Protein AF-A0A1T3NQV4-F1 (afdb_monomer)

Mean predicted aligned error: 9.82 Å

Secondary structure (DSSP, 8-state):
-EEEEEEEES--TTGGG-TT--PPS--EEEEEEEE-S--TTPPB----HHHHHHHHHHHHHHHHHHHHHHHHHHHHTT---BTTB---TTTS-GGGTTT-TTHHHHHHHHHHHHHHHHHHHHHHHHHHHHHHHHHHHHHHHHH-

Radius of gyration: 19.09 Å; Cα contacts (8 Å, |Δi|>4): 127; chains: 1; bounding box: 43×32×52 Å

pLDDT: mean 74.19, std 14.95, range [41.31, 94.12]

Sequence (144 aa):
MILSALTFSLTPKPWDTMSWVEVPDGLEFVRYEITTIPAPRRPEVEATPDEENRWALAARDFEKELLDAQSDVRREHGIRTKPRFMADTATVRLWRYSWFPNRRARSRRSWERCVARMRAAEERYRPTREEIEARVAATKAREN

Nearest PDB structures (foldseek):
  4nqi-assembly1_A  TM=3.092E-01  e=8.427E+00  Dictyostelium discoideum

Structure (mmCIF, N/CA/C/O backbone):
data_AF-A0A1T3NQV4-F1
#
_entry.id   AF-A0A1T3NQV4-F1
#
loop_
_atom_site.group_PDB
_atom_site.id
_atom_site.type_symbol
_atom_site.label_atom_id
_atom_site.label_alt_id
_atom_site.label_comp_id
_atom_site.label_asym_id
_atom_site.label_entity_id
_atom_site.label_seq_id
_atom_site.pdbx_PDB_ins_code
_atom_site.Cartn_x
_atom_site.Cartn_y
_atom_site.Cartn_z
_atom_site.occupancy
_atom_site.B_iso_or_equiv
_atom_site.auth_seq_id
_atom_site.auth_comp_id
_atom_site.auth_asym_id
_atom_site.auth_atom_id
_atom_site.pdbx_PDB_model_num
ATOM 1 N N . MET A 1 1 ? 15.493 1.494 -15.964 1.00 70.44 1 MET A N 1
ATOM 2 C CA . MET A 1 1 ? 14.757 1.827 -14.715 1.00 70.44 1 MET A CA 1
ATOM 3 C C . MET A 1 1 ? 15.020 0.775 -13.649 1.00 70.44 1 MET A C 1
ATOM 5 O O . MET A 1 1 ? 15.079 -0.393 -14.001 1.00 70.44 1 MET A O 1
ATOM 9 N N . ILE A 1 2 ? 15.117 1.128 -12.364 1.00 71.38 2 ILE A N 1
ATOM 10 C CA . ILE A 1 2 ? 15.338 0.157 -11.280 1.00 71.38 2 ILE A CA 1
ATOM 11 C C . ILE A 1 2 ? 14.106 0.020 -10.393 1.00 71.38 2 ILE A C 1
ATOM 13 O O . ILE A 1 2 ? 13.579 1.015 -9.891 1.00 71.38 2 ILE A O 1
ATOM 17 N N . LEU A 1 3 ? 13.695 -1.226 -10.155 1.00 73.69 3 LEU A N 1
ATOM 18 C CA . LEU A 1 3 ? 12.514 -1.562 -9.363 1.00 73.69 3 LEU A CA 1
ATOM 19 C C . LEU A 1 3 ? 12.872 -2.131 -7.992 1.00 73.69 3 LEU A C 1
ATOM 21 O O . LEU A 1 3 ? 13.746 -2.990 -7.865 1.00 73.69 3 LEU A O 1
ATOM 25 N N . SER A 1 4 ? 12.132 -1.703 -6.971 1.00 75.44 4 SER A N 1
ATOM 26 C CA . SER A 1 4 ? 12.207 -2.271 -5.618 1.00 75.44 4 SER A CA 1
ATOM 27 C C . SER A 1 4 ? 10.824 -2.667 -5.139 1.00 75.44 4 SER A C 1
ATOM 29 O O . SER A 1 4 ? 9.928 -1.832 -5.121 1.00 75.44 4 SER A O 1
ATOM 31 N N . ALA A 1 5 ? 10.642 -3.914 -4.714 1.00 76.75 5 ALA A N 1
ATOM 32 C CA . ALA A 1 5 ? 9.421 -4.311 -4.025 1.00 76.75 5 ALA A CA 1
ATOM 33 C C . ALA A 1 5 ? 9.477 -3.823 -2.568 1.00 76.75 5 ALA A C 1
ATOM 35 O O . ALA A 1 5 ? 10.407 -4.152 -1.830 1.00 76.75 5 ALA A O 1
ATOM 36 N N . LEU A 1 6 ? 8.488 -3.031 -2.164 1.00 75.62 6 LEU A N 1
ATOM 37 C CA . LEU A 1 6 ? 8.277 -2.564 -0.800 1.00 75.62 6 LEU A CA 1
ATOM 38 C C . LEU A 1 6 ? 7.000 -3.194 -0.251 1.00 75.62 6 LEU A C 1
ATOM 40 O O . LEU A 1 6 ? 5.935 -3.073 -0.859 1.00 75.62 6 LEU A O 1
ATOM 44 N N . THR A 1 7 ? 7.106 -3.828 0.913 1.00 78.62 7 THR A N 1
ATOM 45 C CA . THR A 1 7 ? 5.949 -4.357 1.636 1.00 78.62 7 THR A CA 1
ATOM 46 C C . THR A 1 7 ? 5.435 -3.302 2.60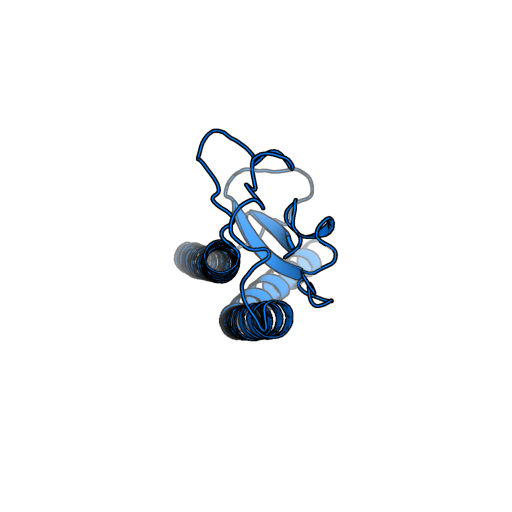3 1.00 78.62 7 THR A C 1
ATOM 48 O O . THR A 1 7 ? 6.131 -2.895 3.533 1.00 78.62 7 THR A O 1
ATOM 51 N N . PHE A 1 8 ? 4.204 -2.860 2.391 1.00 72.94 8 PHE A N 1
ATOM 52 C CA . PHE A 1 8 ? 3.460 -2.049 3.336 1.00 72.94 8 PHE A CA 1
ATOM 53 C C . PHE A 1 8 ? 2.684 -2.971 4.275 1.00 72.94 8 PHE A C 1
ATOM 55 O O . PHE A 1 8 ? 1.838 -3.737 3.816 1.00 72.94 8 PHE A O 1
ATOM 62 N N . SER A 1 9 ? 2.951 -2.888 5.579 1.00 71.81 9 SER A N 1
ATOM 63 C CA . SER A 1 9 ? 2.219 -3.631 6.607 1.00 71.81 9 SER A CA 1
ATOM 64 C C . SER A 1 9 ? 1.392 -2.694 7.485 1.00 71.81 9 SER A C 1
ATOM 66 O O . SER A 1 9 ? 1.852 -1.635 7.927 1.00 71.81 9 SER A O 1
ATOM 68 N N . LEU A 1 10 ? 0.146 -3.083 7.771 1.00 66.38 10 LEU A N 1
ATOM 69 C CA . LEU A 1 10 ? -0.748 -2.297 8.624 1.00 66.38 10 LEU A CA 1
ATOM 70 C C . LEU A 1 10 ? -0.594 -2.598 10.126 1.00 66.38 10 LEU A C 1
ATOM 72 O O . LEU 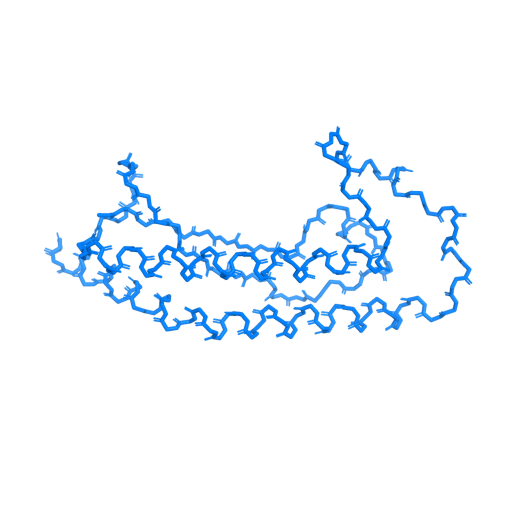A 1 10 ? -1.580 -2.768 10.840 1.00 66.38 10 LEU A O 1
ATOM 76 N N . THR A 1 11 ? 0.639 -2.601 10.629 1.00 63.78 11 THR A N 1
ATOM 77 C CA . THR A 1 11 ? 0.956 -2.798 12.059 1.00 63.78 11 THR A CA 1
ATOM 78 C C . THR A 1 11 ? 1.939 -1.748 12.596 1.00 63.78 11 THR A C 1
ATOM 80 O O . THR A 1 11 ? 2.981 -2.084 13.159 1.00 63.78 11 THR A O 1
ATOM 83 N N . PRO A 1 12 ? 1.655 -0.435 12.465 1.00 62.09 12 PRO A N 1
ATOM 84 C CA . PRO A 1 12 ? 2.497 0.563 13.106 1.00 62.09 12 PRO A CA 1
ATOM 85 C C . PRO A 1 12 ? 2.322 0.501 14.629 1.00 62.09 12 PRO A C 1
ATOM 87 O O . PRO A 1 12 ? 1.201 0.488 15.147 1.00 62.09 12 PRO A O 1
ATOM 90 N N . LYS A 1 13 ? 3.429 0.586 15.369 1.00 55.19 13 LYS A N 1
ATOM 91 C CA . LYS A 1 13 ? 3.369 0.921 16.797 1.00 55.19 13 LYS A CA 1
ATOM 92 C C . LYS A 1 13 ? 2.575 2.224 16.994 1.00 55.19 13 LYS A C 1
ATOM 94 O O . LYS A 1 13 ? 2.721 3.149 16.186 1.00 55.19 13 LYS A O 1
ATOM 99 N N . PRO A 1 14 ? 1.754 2.350 18.052 1.00 59.44 14 PRO A N 1
ATOM 100 C CA . PRO A 1 14 ? 1.588 1.422 19.183 1.00 59.44 14 PRO A CA 1
ATOM 101 C C . PRO A 1 14 ? 0.422 0.415 19.045 1.00 59.44 14 PRO A C 1
ATOM 103 O O . PRO A 1 14 ? -0.084 -0.071 20.055 1.00 59.44 14 PRO A O 1
ATOM 106 N N . TRP A 1 15 ? -0.093 0.156 17.841 1.00 67.25 15 TRP A N 1
ATOM 107 C CA . TRP A 1 15 ? -1.377 -0.543 17.661 1.00 67.25 15 TRP A CA 1
ATOM 108 C C . TRP A 1 15 ? -1.304 -2.017 18.053 1.00 67.25 15 TRP A C 1
ATOM 110 O O . TRP A 1 15 ? -2.224 -2.540 18.674 1.00 67.25 15 TRP A O 1
ATOM 120 N N . ASP A 1 16 ? -0.157 -2.624 17.769 1.00 63.69 16 ASP A N 1
ATOM 121 C CA . ASP A 1 16 ? 0.272 -3.958 18.187 1.00 63.69 16 ASP A CA 1
ATOM 122 C C . ASP A 1 16 ? 0.279 -4.156 19.715 1.00 63.69 16 ASP A C 1
ATOM 124 O O . ASP A 1 16 ? 0.177 -5.280 20.194 1.00 63.69 16 ASP A O 1
ATOM 128 N N . THR A 1 17 ? 0.360 -3.073 20.496 1.00 63.56 17 THR A N 1
ATOM 129 C CA . THR A 1 17 ? 0.391 -3.126 21.971 1.00 63.56 17 THR A CA 1
ATOM 130 C C . THR A 1 17 ? -0.954 -2.844 22.646 1.00 63.56 17 THR A C 1
ATOM 132 O O . THR A 1 17 ? -1.064 -2.922 23.871 1.00 63.56 17 THR A O 1
ATOM 135 N N . MET A 1 18 ? -2.003 -2.518 21.886 1.00 66.75 18 MET A N 1
ATOM 136 C CA . MET A 1 18 ? -3.311 -2.153 22.435 1.00 66.75 18 MET A CA 1
ATOM 137 C C . MET A 1 18 ? -4.281 -3.340 22.403 1.00 66.75 18 MET A C 1
ATOM 139 O O . MET A 1 18 ? -4.911 -3.599 21.388 1.00 66.75 18 MET A O 1
ATOM 143 N N . SER A 1 19 ? -4.506 -3.996 23.547 1.00 65.69 19 SER A N 1
ATOM 144 C CA . SER A 1 19 ? -5.359 -5.202 23.681 1.00 65.69 19 SER A CA 1
ATOM 145 C C . SER A 1 19 ? -6.843 -5.038 23.317 1.00 65.69 19 SER A C 1
ATOM 147 O O . SER A 1 19 ? -7.611 -5.999 23.335 1.00 65.69 19 SER A O 1
ATOM 149 N N . TRP A 1 20 ? -7.288 -3.813 23.051 1.00 64.19 20 TRP A N 1
ATOM 150 C CA . TRP A 1 20 ? -8.651 -3.503 22.624 1.00 64.19 20 TRP A CA 1
ATOM 151 C C . TRP A 1 20 ? -8.749 -3.175 21.126 1.00 64.19 20 TRP A C 1
ATOM 153 O O . TRP A 1 20 ? -9.870 -3.013 20.641 1.00 64.19 20 TRP A O 1
ATOM 163 N N . VAL A 1 21 ? -7.613 -3.062 20.426 1.00 68.00 21 VAL A N 1
ATOM 164 C CA . VAL A 1 21 ? -7.514 -2.915 18.971 1.00 68.00 21 VAL A CA 1
ATOM 165 C C . VAL A 1 21 ? -7.400 -4.312 18.368 1.00 68.00 21 VAL A C 1
ATOM 167 O O . VAL A 1 21 ? -6.471 -5.048 18.678 1.00 68.00 21 VAL A O 1
ATOM 170 N N . GLU A 1 22 ? -8.338 -4.673 17.500 1.00 68.62 22 GLU A N 1
ATOM 171 C CA . GLU A 1 22 ? -8.281 -5.919 16.729 1.00 68.62 22 GLU A CA 1
ATOM 172 C C . GLU A 1 22 ? -7.740 -5.588 15.335 1.00 68.62 22 GLU A C 1
ATOM 174 O O . GLU A 1 22 ? -8.479 -5.100 14.480 1.00 68.62 22 GLU A O 1
ATOM 179 N N . V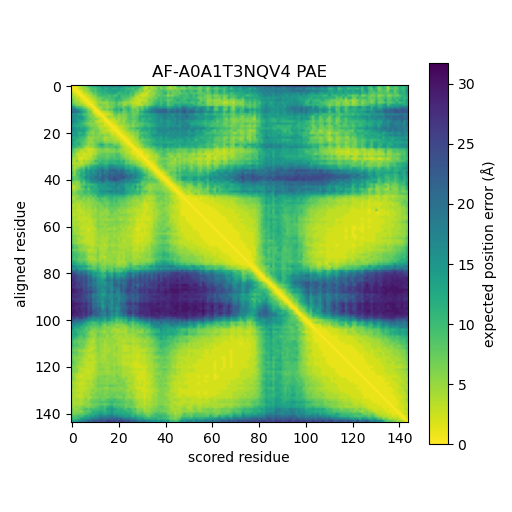AL A 1 23 ? -6.433 -5.784 15.136 1.00 70.94 23 VAL A N 1
ATOM 180 C CA . VAL A 1 23 ? -5.793 -5.641 13.821 1.00 70.94 23 VAL A CA 1
ATOM 181 C C . VAL A 1 23 ? -6.080 -6.908 13.010 1.00 70.94 23 VAL A C 1
ATOM 183 O O . VAL A 1 23 ? -5.730 -7.991 13.474 1.00 70.94 23 VAL A O 1
ATOM 186 N N . PRO A 1 24 ? -6.709 -6.815 11.828 1.00 70.69 24 PRO A N 1
ATOM 187 C CA . PRO A 1 24 ? -6.933 -7.978 10.976 1.00 70.69 24 PRO A CA 1
ATOM 188 C C . PRO A 1 24 ? -5.623 -8.543 10.413 1.00 70.69 24 PRO A C 1
ATOM 190 O O . PRO A 1 24 ? -4.735 -7.780 10.024 1.00 70.69 24 PRO A O 1
ATOM 193 N N . ASP A 1 25 ? -5.537 -9.869 10.313 1.00 71.25 25 ASP A N 1
ATOM 194 C CA . ASP A 1 25 ? -4.408 -10.557 9.682 1.00 71.25 25 ASP A CA 1
ATOM 195 C C . ASP A 1 25 ? -4.321 -10.269 8.171 1.00 71.25 25 ASP A C 1
ATOM 197 O O . ASP A 1 25 ? -5.304 -9.916 7.511 1.00 71.25 25 ASP A O 1
ATOM 201 N N . GLY A 1 26 ? -3.127 -10.458 7.597 1.00 68.69 26 GLY A N 1
ATOM 202 C CA . GLY A 1 26 ? -2.927 -10.447 6.142 1.00 68.69 26 GLY A CA 1
ATOM 203 C C . GLY A 1 26 ? -3.005 -9.066 5.481 1.00 68.69 26 GLY A C 1
ATOM 204 O O . GLY A 1 26 ? -3.331 -8.973 4.295 1.00 68.69 26 GLY A O 1
ATOM 205 N N . LEU A 1 27 ? -2.716 -7.994 6.225 1.00 72.19 27 LEU A N 1
ATOM 206 C CA . LEU A 1 27 ? -2.639 -6.616 5.721 1.00 72.19 27 LEU A CA 1
ATOM 207 C C . LEU A 1 27 ? -1.225 -6.252 5.264 1.00 72.19 27 LEU A C 1
ATOM 209 O O . LEU A 1 27 ? -0.662 -5.237 5.681 1.00 72.19 27 LEU A O 1
ATOM 213 N N . GLU A 1 28 ? -0.669 -7.112 4.419 1.00 81.25 28 GLU A N 1
ATOM 214 C CA . GLU A 1 28 ? 0.593 -6.891 3.728 1.00 81.25 28 GLU A CA 1
ATOM 215 C C . GLU A 1 28 ? 0.313 -6.609 2.258 1.00 81.25 28 GLU A C 1
ATOM 217 O O . GLU A 1 28 ? -0.370 -7.375 1.579 1.00 81.25 28 GLU A O 1
ATOM 222 N N . PHE A 1 29 ? 0.839 -5.491 1.774 1.00 81.56 29 PHE A N 1
ATOM 223 C CA . PHE A 1 29 ? 0.637 -5.034 0.410 1.00 81.56 29 PHE A CA 1
ATOM 224 C C . PHE A 1 29 ? 1.984 -4.778 -0.244 1.00 81.56 29 PHE A C 1
ATOM 226 O O . PHE A 1 29 ? 2.816 -4.058 0.303 1.00 81.56 29 PHE A O 1
ATOM 233 N N . VAL A 1 30 ? 2.196 -5.342 -1.429 1.00 82.94 30 VAL A N 1
ATOM 234 C CA . VAL A 1 30 ? 3.428 -5.130 -2.194 1.00 82.94 30 VAL A CA 1
ATOM 235 C C . VAL A 1 30 ? 3.235 -3.974 -3.163 1.00 82.94 30 VAL A C 1
ATOM 237 O O . VAL A 1 30 ? 2.296 -3.967 -3.961 1.00 82.94 30 VAL A O 1
ATOM 240 N N . ARG A 1 31 ? 4.158 -3.017 -3.115 1.00 83.44 31 ARG A N 1
ATOM 241 C CA . ARG A 1 31 ? 4.276 -1.914 -4.066 1.00 83.44 31 ARG A CA 1
ATOM 242 C C . ARG A 1 31 ? 5.647 -1.937 -4.722 1.00 83.44 31 ARG A C 1
ATOM 244 O O . ARG A 1 31 ? 6.642 -2.151 -4.039 1.00 83.44 31 ARG A O 1
ATOM 251 N N . TYR A 1 32 ? 5.714 -1.622 -6.009 1.00 81.00 32 TYR A N 1
ATOM 252 C CA . TYR A 1 32 ? 6.981 -1.336 -6.670 1.00 81.00 32 TYR A CA 1
ATOM 253 C C . TYR A 1 32 ? 7.355 0.143 -6.554 1.00 81.00 32 TYR A C 1
ATOM 255 O O . TYR A 1 32 ? 6.596 1.027 -6.946 1.00 81.00 32 TYR A O 1
ATOM 263 N N . GLU A 1 33 ? 8.538 0.404 -6.011 1.00 80.81 33 GLU A N 1
ATOM 264 C CA . GLU A 1 33 ? 9.205 1.697 -6.068 1.00 80.81 33 GLU A CA 1
ATOM 265 C C . GLU A 1 33 ? 10.054 1.773 -7.336 1.00 80.81 33 GLU A C 1
ATOM 267 O O . GLU A 1 33 ? 10.872 0.888 -7.607 1.00 80.81 33 GLU A O 1
ATOM 272 N N . ILE A 1 34 ? 9.851 2.848 -8.091 1.00 76.50 34 ILE A N 1
ATOM 273 C CA . ILE A 1 34 ? 10.572 3.145 -9.322 1.00 76.50 34 ILE A CA 1
ATOM 274 C C . ILE A 1 34 ? 11.672 4.140 -8.998 1.00 76.50 34 ILE A C 1
ATOM 276 O O . ILE A 1 34 ? 11.407 5.258 -8.561 1.00 76.50 34 ILE A O 1
ATOM 280 N N . THR A 1 35 ? 12.912 3.718 -9.209 1.00 70.31 35 THR A N 1
ATOM 281 C CA . THR A 1 35 ? 14.101 4.523 -8.937 1.00 70.31 35 THR A CA 1
ATOM 282 C C . THR A 1 35 ? 14.990 4.575 -10.172 1.00 70.31 35 THR A C 1
ATOM 284 O O . THR A 1 35 ? 15.100 3.606 -10.922 1.00 70.31 35 THR A O 1
ATOM 287 N N . THR A 1 36 ? 15.643 5.713 -10.384 1.00 66.25 36 THR A N 1
ATOM 288 C CA . THR A 1 36 ? 16.658 5.892 -11.435 1.00 66.25 36 THR A CA 1
ATOM 289 C C . THR A 1 36 ? 18.079 5.679 -10.913 1.00 66.25 36 THR A C 1
ATOM 291 O O . THR A 1 36 ? 19.026 5.690 -11.691 1.00 66.25 36 THR A O 1
ATOM 294 N N . ILE A 1 37 ? 18.244 5.480 -9.599 1.00 67.06 37 ILE A N 1
ATOM 295 C CA . ILE A 1 37 ? 19.549 5.334 -8.951 1.00 67.06 37 ILE A CA 1
ATOM 296 C C . ILE A 1 37 ? 19.991 3.863 -9.009 1.00 67.06 37 ILE A C 1
ATOM 298 O O . ILE A 1 37 ? 19.298 3.013 -8.439 1.00 67.06 37 ILE A O 1
ATOM 302 N N . PRO A 1 38 ? 21.153 3.558 -9.624 1.00 57.59 38 PRO A N 1
ATOM 303 C CA . PRO A 1 38 ? 21.781 2.240 -9.594 1.00 57.59 38 PRO A CA 1
ATOM 304 C C . PRO A 1 38 ? 21.906 1.701 -8.174 1.00 57.59 38 PRO A C 1
ATOM 306 O O . PRO A 1 38 ? 22.553 2.313 -7.326 1.00 57.59 38 PRO A O 1
ATOM 309 N N . ALA A 1 39 ? 21.306 0.542 -7.914 1.00 61.66 39 ALA A N 1
ATOM 310 C CA . ALA A 1 39 ? 21.449 -0.159 -6.648 1.00 61.66 39 ALA A CA 1
ATOM 311 C C . ALA A 1 39 ? 21.818 -1.625 -6.913 1.00 61.66 39 ALA A C 1
ATOM 313 O O . ALA A 1 39 ? 21.179 -2.278 -7.744 1.00 61.66 39 ALA A O 1
ATOM 314 N N . PRO A 1 40 ? 22.829 -2.171 -6.216 1.00 58.75 40 PRO A N 1
ATOM 315 C CA . PRO A 1 40 ? 23.241 -3.552 -6.417 1.00 58.75 40 PRO A CA 1
ATOM 316 C C . PRO A 1 40 ? 22.084 -4.508 -6.091 1.00 58.75 40 PRO A C 1
ATOM 318 O O . PRO A 1 40 ? 21.417 -4.354 -5.067 1.00 58.75 40 PRO A O 1
ATOM 321 N N . ARG A 1 41 ? 21.885 -5.524 -6.945 1.00 66.44 41 ARG A N 1
ATOM 322 C CA . ARG A 1 41 ? 20.853 -6.584 -6.844 1.00 66.44 41 ARG A CA 1
ATOM 323 C C . ARG A 1 41 ? 19.408 -6.173 -7.147 1.00 66.44 41 ARG A C 1
ATOM 325 O O . ARG A 1 41 ? 18.503 -6.964 -6.883 1.00 66.44 41 ARG A O 1
ATOM 332 N N . ARG A 1 42 ? 19.162 -4.982 -7.696 1.00 67.19 42 ARG A N 1
ATOM 333 C CA . ARG A 1 42 ? 17.820 -4.612 -8.164 1.00 67.19 42 ARG A CA 1
ATOM 334 C C . ARG A 1 42 ? 17.699 -4.836 -9.675 1.00 67.19 42 ARG A C 1
ATOM 336 O O . ARG A 1 42 ? 18.637 -4.487 -10.385 1.00 67.19 42 ARG A O 1
ATOM 343 N N . PRO A 1 43 ? 16.589 -5.421 -10.163 1.00 67.38 43 PRO A N 1
ATOM 344 C CA . PRO A 1 43 ? 16.407 -5.654 -11.587 1.00 67.38 43 PRO A CA 1
ATOM 345 C C . PRO A 1 43 ? 16.302 -4.315 -12.312 1.00 67.38 43 PRO A C 1
ATOM 347 O O . PRO A 1 43 ? 15.487 -3.460 -11.943 1.00 67.38 43 PRO A O 1
ATOM 350 N N . GLU A 1 44 ? 17.130 -4.150 -13.338 1.00 74.69 44 GLU A N 1
ATOM 351 C CA . GLU A 1 44 ? 16.943 -3.092 -14.312 1.00 74.69 44 GLU A CA 1
ATOM 352 C C . GLU A 1 44 ? 15.888 -3.547 -15.322 1.00 74.69 44 GLU A C 1
ATOM 354 O O . GLU A 1 44 ? 15.911 -4.672 -15.809 1.00 74.69 44 GLU A O 1
ATOM 359 N N . VAL A 1 45 ? 14.903 -2.700 -15.585 1.00 75.69 45 VAL A N 1
ATOM 360 C CA . VAL A 1 45 ? 13.831 -2.966 -16.540 1.00 75.69 45 VAL A CA 1
ATOM 361 C C . VAL A 1 45 ? 13.830 -1.863 -17.584 1.00 75.69 45 VAL A C 1
ATOM 363 O O . VAL A 1 45 ? 13.906 -0.675 -17.251 1.00 75.69 45 VAL A O 1
ATOM 366 N N . GLU A 1 46 ? 13.755 -2.277 -18.848 1.00 76.81 46 GLU A N 1
ATOM 367 C CA . GLU A 1 46 ? 13.517 -1.389 -19.981 1.00 76.81 46 GLU A CA 1
ATOM 368 C C . GLU A 1 46 ? 12.061 -0.915 -19.941 1.00 76.81 46 GLU A C 1
ATOM 370 O O . GLU A 1 46 ? 11.127 -1.717 -20.037 1.00 76.81 46 GLU A O 1
ATOM 375 N N . ALA A 1 47 ? 11.878 0.392 -19.791 1.00 78.50 47 ALA A N 1
ATOM 376 C CA . ALA A 1 47 ? 10.585 1.053 -19.825 1.00 78.50 47 ALA A CA 1
ATOM 377 C C . ALA A 1 47 ? 10.719 2.362 -20.603 1.00 78.50 47 ALA A C 1
ATOM 379 O O . ALA A 1 47 ? 11.758 3.024 -20.569 1.00 78.50 47 ALA A O 1
ATOM 380 N N . THR A 1 48 ? 9.673 2.726 -21.331 1.00 86.62 48 THR A N 1
ATOM 381 C CA . THR A 1 48 ? 9.562 4.051 -21.941 1.00 86.62 48 THR A CA 1
ATOM 382 C C . THR A 1 48 ? 9.296 5.102 -20.857 1.00 86.62 48 THR A C 1
ATOM 384 O O . THR A 1 48 ? 8.683 4.776 -19.838 1.00 86.62 48 THR A O 1
ATOM 387 N N . PRO A 1 49 ? 9.670 6.380 -21.063 1.00 86.00 49 PRO A N 1
ATOM 388 C CA . PRO A 1 49 ? 9.380 7.441 -20.094 1.00 86.00 49 PRO A CA 1
ATOM 389 C C . PRO A 1 49 ? 7.893 7.541 -19.706 1.00 86.00 49 PRO A C 1
ATOM 391 O O . PRO A 1 49 ? 7.565 7.855 -18.562 1.00 86.00 49 PRO A O 1
ATOM 394 N N . ASP A 1 50 ? 6.982 7.236 -20.633 1.00 87.00 50 ASP A N 1
ATOM 395 C CA . ASP A 1 50 ? 5.538 7.235 -20.375 1.00 87.00 50 ASP A CA 1
ATOM 396 C C . ASP A 1 50 ? 5.104 6.065 -19.476 1.00 87.00 50 ASP A C 1
ATOM 398 O O . ASP A 1 50 ? 4.270 6.244 -18.583 1.00 87.00 50 ASP A O 1
ATOM 402 N N . GLU A 1 51 ? 5.683 4.874 -19.663 1.00 87.50 51 GLU A N 1
ATOM 403 C CA . GLU A 1 51 ? 5.464 3.723 -18.777 1.00 87.50 51 GLU A CA 1
ATOM 404 C C . GLU A 1 51 ? 5.999 4.003 -17.369 1.00 87.50 51 GLU A C 1
ATOM 406 O O . GLU A 1 51 ? 5.269 3.802 -16.397 1.00 87.50 51 GLU A O 1
ATOM 411 N N . GLU A 1 52 ? 7.219 4.539 -17.257 1.00 86.56 52 GLU A N 1
ATOM 412 C CA . GLU A 1 52 ? 7.824 4.904 -15.971 1.00 86.56 52 GLU A CA 1
ATOM 413 C C . GLU A 1 52 ? 6.934 5.884 -15.196 1.00 86.56 52 GLU A C 1
ATOM 415 O O . GLU A 1 52 ? 6.608 5.652 -14.029 1.00 86.56 52 GLU A O 1
ATOM 420 N N . ASN A 1 53 ? 6.477 6.950 -15.862 1.00 88.69 53 ASN A N 1
ATOM 421 C CA . ASN A 1 53 ? 5.597 7.949 -15.263 1.00 88.69 53 ASN A CA 1
ATOM 422 C C . ASN A 1 53 ? 4.262 7.345 -14.822 1.00 88.69 53 ASN A C 1
ATOM 424 O O . ASN A 1 53 ? 3.808 7.590 -13.703 1.00 88.69 53 ASN A O 1
ATOM 428 N N . ARG A 1 54 ? 3.627 6.533 -15.675 1.00 92.56 54 ARG A N 1
ATOM 429 C CA . ARG A 1 54 ? 2.347 5.885 -15.363 1.00 92.56 54 ARG A CA 1
ATOM 430 C C . ARG A 1 54 ? 2.467 4.961 -14.156 1.00 92.56 54 ARG A C 1
ATOM 432 O O . ARG A 1 54 ? 1.631 5.024 -13.254 1.00 92.56 54 ARG A O 1
ATOM 439 N N . TRP A 1 55 ? 3.499 4.126 -14.116 1.00 90.81 55 TRP A N 1
ATOM 440 C CA . TRP A 1 55 ? 3.721 3.214 -13.002 1.00 90.81 55 TRP A CA 1
ATOM 441 C C . TRP A 1 55 ? 4.069 3.963 -11.710 1.00 90.81 55 TRP A C 1
ATOM 443 O O . TRP A 1 55 ? 3.564 3.604 -10.644 1.00 90.81 55 TRP A O 1
ATOM 453 N N . ALA A 1 56 ? 4.860 5.038 -11.792 1.00 88.00 56 ALA A N 1
ATOM 454 C CA . ALA A 1 56 ? 5.214 5.863 -10.638 1.00 88.00 56 ALA A CA 1
ATOM 455 C C . ALA A 1 56 ? 3.985 6.568 -10.050 1.00 88.00 56 ALA A C 1
ATOM 457 O O . ALA A 1 56 ? 3.799 6.585 -8.831 1.00 88.00 56 ALA A O 1
ATOM 458 N N . LEU A 1 57 ? 3.111 7.103 -10.909 1.00 90.62 57 LEU A N 1
ATOM 459 C CA . LEU A 1 57 ? 1.840 7.699 -10.499 1.00 90.62 57 LEU A CA 1
ATOM 460 C C . LEU A 1 57 ? 0.934 6.666 -9.822 1.00 90.62 57 LEU A C 1
ATOM 462 O O . LEU A 1 57 ? 0.469 6.915 -8.711 1.00 90.62 57 LEU A O 1
ATOM 466 N N . ALA A 1 58 ? 0.758 5.488 -10.426 1.00 91.44 58 ALA A N 1
ATOM 467 C CA . ALA A 1 58 ? -0.053 4.415 -9.852 1.00 91.44 58 ALA A CA 1
ATOM 468 C C . ALA A 1 58 ? 0.479 3.953 -8.483 1.00 91.44 58 ALA A C 1
ATOM 470 O O . ALA A 1 58 ? -0.293 3.789 -7.539 1.00 91.44 58 ALA A O 1
ATOM 471 N N . ALA A 1 59 ? 1.800 3.800 -8.342 1.00 88.31 59 ALA A N 1
ATOM 472 C CA . ALA A 1 59 ? 2.437 3.436 -7.078 1.00 88.31 59 ALA A CA 1
ATOM 473 C C . ALA A 1 59 ? 2.274 4.529 -6.005 1.00 88.31 59 ALA A C 1
ATOM 475 O O . ALA A 1 59 ? 2.048 4.224 -4.829 1.00 88.31 59 ALA A O 1
ATOM 476 N N . ARG A 1 60 ? 2.378 5.807 -6.381 1.00 89.81 60 ARG A N 1
ATOM 477 C CA . ARG A 1 60 ? 2.179 6.937 -5.463 1.00 89.81 60 ARG A CA 1
ATOM 478 C C . ARG A 1 60 ? 0.728 7.043 -5.003 1.00 89.81 60 ARG A C 1
ATOM 480 O O . ARG A 1 60 ? 0.482 7.241 -3.816 1.00 89.81 60 ARG A O 1
ATOM 487 N N . ASP A 1 61 ? -0.221 6.903 -5.920 1.00 91.69 61 ASP A N 1
ATOM 488 C CA . ASP A 1 61 ? -1.648 6.988 -5.611 1.00 91.69 61 ASP A CA 1
ATOM 489 C C . ASP A 1 61 ? -2.093 5.803 -4.742 1.00 91.69 61 ASP A C 1
ATOM 491 O O . ASP A 1 61 ? -2.848 5.989 -3.786 1.00 91.69 61 ASP A O 1
ATOM 495 N N . PHE A 1 62 ? -1.550 4.608 -5.005 1.00 91.06 62 PHE A N 1
ATOM 496 C CA . PHE A 1 62 ? -1.737 3.438 -4.151 1.00 91.06 62 PHE A CA 1
ATOM 497 C C . PHE A 1 62 ? -1.212 3.679 -2.729 1.00 91.06 62 PHE A C 1
ATOM 499 O O . PHE A 1 62 ? -1.964 3.528 -1.769 1.00 91.06 62 PHE A O 1
ATOM 506 N N . GLU A 1 63 ? 0.044 4.117 -2.579 1.00 89.12 63 GLU A N 1
ATOM 507 C CA . GLU A 1 63 ? 0.634 4.420 -1.265 1.00 89.12 63 GLU A CA 1
ATOM 508 C C . GLU A 1 63 ? -0.164 5.484 -0.509 1.00 89.12 63 GLU A C 1
ATOM 510 O O . GLU A 1 63 ? -0.445 5.320 0.680 1.00 89.12 63 GLU A O 1
ATOM 515 N N . LYS A 1 64 ? -0.569 6.555 -1.196 1.00 89.56 64 LYS A N 1
ATOM 516 C CA . LYS A 1 64 ? -1.384 7.611 -0.601 1.00 89.56 64 LYS A CA 1
ATOM 517 C C . LYS A 1 64 ? -2.695 7.055 -0.044 1.00 89.56 64 LYS A C 1
ATOM 519 O O . LYS A 1 64 ? -3.031 7.362 1.095 1.00 89.56 64 LYS A O 1
ATOM 524 N N . GLU A 1 65 ? -3.404 6.214 -0.795 1.00 91.50 65 GLU A N 1
ATOM 525 C CA . GLU A 1 65 ? -4.657 5.610 -0.327 1.00 91.50 65 GLU A CA 1
ATOM 526 C C . GLU A 1 65 ? -4.439 4.704 0.895 1.00 91.50 6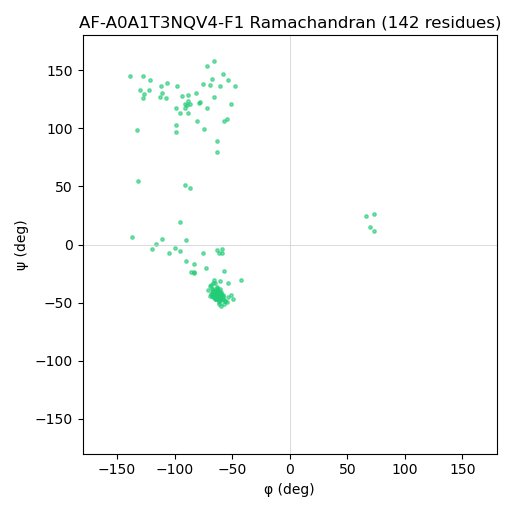5 GLU A C 1
ATOM 528 O O . GLU A 1 65 ? -5.222 4.768 1.845 1.00 91.50 65 GLU A O 1
ATOM 533 N N . LEU A 1 66 ? -3.364 3.902 0.916 1.00 88.19 66 LEU A N 1
ATOM 534 C CA . LEU A 1 66 ? -3.017 3.078 2.081 1.00 88.19 66 LEU A CA 1
ATOM 535 C C . LEU A 1 66 ? -2.749 3.948 3.323 1.00 88.19 66 LEU A C 1
ATOM 537 O O . LEU A 1 66 ? -3.254 3.661 4.413 1.00 88.19 66 LEU A O 1
ATOM 541 N N . LEU A 1 67 ? -1.990 5.035 3.165 1.00 85.19 67 LEU A N 1
ATOM 542 C CA . LEU A 1 67 ? -1.685 5.975 4.247 1.00 85.19 67 LEU A CA 1
ATOM 543 C C . LEU A 1 67 ? -2.927 6.739 4.724 1.00 85.19 67 LEU A C 1
ATOM 545 O O . LEU A 1 67 ? -3.109 6.906 5.933 1.00 85.19 67 LEU A O 1
ATOM 549 N N . ASP A 1 68 ? -3.796 7.166 3.811 1.00 86.75 68 ASP A N 1
ATOM 550 C CA . ASP A 1 68 ? -5.037 7.875 4.130 1.00 86.75 68 ASP A CA 1
ATOM 551 C C . ASP A 1 68 ? -6.014 6.959 4.883 1.00 86.75 68 ASP A C 1
ATOM 553 O O . ASP A 1 68 ? -6.537 7.338 5.935 1.00 86.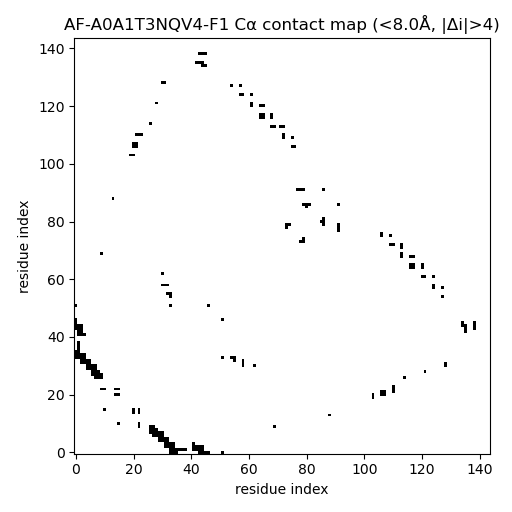75 68 ASP A O 1
ATOM 557 N N . ALA A 1 69 ? -6.192 5.716 4.425 1.00 85.88 69 ALA A N 1
ATOM 558 C CA . ALA A 1 69 ? -7.007 4.720 5.118 1.00 85.88 69 ALA A CA 1
ATOM 559 C C . ALA A 1 69 ? -6.461 4.412 6.529 1.00 85.88 69 ALA A C 1
ATOM 561 O O . ALA A 1 69 ? -7.226 4.380 7.498 1.00 85.88 69 ALA A O 1
ATOM 562 N N . GLN A 1 70 ? -5.137 4.292 6.689 1.00 81.38 70 GLN A N 1
ATOM 563 C CA . GLN A 1 70 ? -4.501 4.160 8.006 1.00 81.38 70 GLN A CA 1
ATOM 564 C C . GLN A 1 70 ? -4.726 5.405 8.888 1.00 81.38 70 GLN A C 1
ATOM 566 O O . GLN A 1 70 ? -4.979 5.291 10.092 1.00 81.38 70 GLN A O 1
ATOM 571 N N . SER A 1 71 ? -4.630 6.601 8.305 1.00 80.31 71 SER A N 1
ATOM 572 C CA . SER A 1 71 ? -4.820 7.885 8.987 1.00 80.31 71 SER A CA 1
ATOM 573 C C . SER A 1 71 ? -6.242 8.052 9.526 1.00 80.31 71 SER A C 1
ATOM 575 O O . SER A 1 71 ? -6.437 8.562 10.633 1.00 80.31 71 SER A O 1
ATOM 577 N N . ASP A 1 72 ? -7.245 7.562 8.802 1.00 80.94 72 ASP A N 1
ATOM 578 C CA . ASP A 1 72 ? -8.638 7.616 9.245 1.00 80.94 72 ASP A CA 1
ATOM 579 C C . ASP A 1 72 ? -8.888 6.726 10.463 1.00 80.94 72 ASP A C 1
ATOM 581 O O . ASP A 1 72 ? -9.497 7.173 11.441 1.00 80.94 72 ASP A O 1
ATOM 585 N N . VAL A 1 73 ? -8.317 5.519 10.476 1.00 77.50 73 VAL A N 1
ATOM 586 C CA . VAL A 1 73 ? -8.352 4.649 11.659 1.00 77.50 73 VAL A CA 1
ATOM 587 C C . VAL A 1 73 ? -7.603 5.299 12.829 1.00 77.50 73 VAL A C 1
ATOM 589 O O . VAL A 1 73 ? -8.119 5.302 13.948 1.00 77.50 73 VAL A O 1
ATOM 592 N N . ARG A 1 74 ? -6.438 5.933 12.605 1.00 74.81 74 ARG A N 1
ATOM 593 C CA . ARG A 1 74 ? -5.720 6.707 13.649 1.00 74.81 74 ARG A CA 1
ATOM 594 C C . ARG A 1 74 ? -6.601 7.788 14.255 1.00 74.81 74 ARG A C 1
ATOM 596 O O . ARG A 1 74 ? -6.697 7.895 15.479 1.00 74.81 74 ARG A O 1
ATOM 603 N N . ARG A 1 75 ? -7.262 8.568 13.403 1.00 72.75 75 ARG A N 1
ATOM 604 C CA . ARG A 1 75 ? -8.144 9.664 13.806 1.00 72.75 75 ARG A CA 1
ATOM 605 C C . ARG A 1 75 ? -9.324 9.157 14.622 1.00 72.75 75 ARG A C 1
ATOM 607 O O . ARG A 1 75 ? -9.639 9.742 15.656 1.00 72.75 75 ARG A O 1
ATOM 614 N N . GLU A 1 76 ? -9.943 8.063 14.191 1.00 74.94 76 GLU A N 1
ATOM 615 C CA . GLU A 1 76 ? -11.089 7.468 14.876 1.00 74.94 76 GLU A CA 1
ATOM 616 C C . GLU A 1 76 ? -10.730 6.920 16.263 1.00 74.94 76 GLU A C 1
ATOM 618 O O . GLU A 1 76 ? -11.544 6.995 17.184 1.00 74.94 76 GLU A O 1
ATOM 623 N N . HIS A 1 77 ? -9.487 6.465 16.428 1.00 71.38 77 HIS A N 1
ATOM 624 C CA . HIS A 1 77 ? -8.925 5.996 17.694 1.00 71.38 77 HIS A CA 1
ATOM 625 C C . HIS A 1 77 ? -8.234 7.092 18.522 1.00 71.38 77 HIS A C 1
ATOM 627 O O . HIS A 1 77 ? -7.672 6.807 19.578 1.00 71.38 77 HIS A O 1
ATOM 633 N N . GLY A 1 78 ? -8.266 8.352 18.074 1.00 63.84 78 GLY A N 1
ATOM 634 C CA . GLY A 1 78 ? -7.668 9.481 18.793 1.00 63.84 78 GLY A CA 1
ATOM 635 C C . GLY A 1 78 ? -6.135 9.477 18.825 1.00 63.84 78 GLY A C 1
ATOM 636 O O . GLY A 1 78 ? -5.536 10.228 19.598 1.00 63.84 78 GLY A O 1
ATOM 637 N N . ILE A 1 79 ? -5.489 8.670 17.982 1.00 65.25 79 ILE A N 1
ATOM 638 C CA . ILE A 1 79 ? -4.033 8.588 17.871 1.00 65.25 79 ILE A CA 1
ATOM 639 C C . ILE A 1 79 ? -3.565 9.760 17.010 1.00 65.25 79 ILE A C 1
ATOM 641 O O . ILE A 1 79 ? -3.762 9.784 15.797 1.00 65.25 79 ILE A O 1
ATOM 645 N N . ARG A 1 80 ? -2.955 10.766 17.643 1.00 56.22 80 ARG A N 1
ATOM 646 C CA . ARG A 1 80 ? -2.360 11.913 16.945 1.00 56.22 80 ARG A CA 1
ATOM 647 C C . ARG A 1 80 ? -0.870 11.671 16.738 1.00 56.22 80 ARG A C 1
ATOM 649 O O . ARG A 1 80 ? -0.104 11.692 17.696 1.00 56.22 80 ARG A O 1
ATOM 656 N N . THR A 1 81 ? -0.448 11.517 15.489 1.00 51.28 81 THR A N 1
ATOM 657 C CA . THR A 1 81 ? 0.964 11.609 15.107 1.00 51.28 81 THR A CA 1
ATOM 658 C C . THR A 1 81 ? 1.370 13.083 15.133 1.00 51.28 81 THR A C 1
ATOM 660 O O . THR A 1 81 ? 1.046 13.834 14.215 1.00 51.28 81 THR A O 1
ATOM 663 N N . LYS A 1 82 ? 2.020 13.551 16.207 1.00 44.84 82 LYS A N 1
ATOM 664 C CA . LYS A 1 82 ? 2.655 14.878 16.181 1.00 44.84 82 LYS A CA 1
ATOM 665 C C . LYS A 1 82 ? 3.951 14.781 15.357 1.00 44.84 82 LYS A C 1
ATOM 667 O O . LYS A 1 82 ? 4.709 13.846 15.598 1.00 44.84 82 LYS A O 1
ATOM 672 N N . PRO A 1 83 ? 4.277 15.754 14.481 1.00 41.91 83 PRO A N 1
ATOM 673 C CA . PRO A 1 83 ? 5.429 15.686 13.564 1.00 41.91 83 PRO A CA 1
ATOM 674 C C . PRO A 1 83 ? 6.821 15.511 14.204 1.00 41.91 83 PRO A C 1
ATOM 676 O O . PRO A 1 83 ? 7.801 15.353 13.490 1.00 41.91 83 PRO A O 1
ATOM 679 N N . ARG A 1 84 ? 6.942 15.579 15.536 1.00 41.31 84 ARG A N 1
ATOM 680 C CA . ARG A 1 84 ? 8.213 15.474 16.281 1.00 41.31 84 ARG A CA 1
ATOM 681 C C . ARG A 1 84 ? 8.139 14.598 17.535 1.00 41.31 84 ARG A C 1
ATOM 683 O O . ARG A 1 84 ? 9.091 14.540 18.297 1.00 41.31 84 ARG A O 1
ATOM 690 N N . PHE A 1 85 ? 7.009 13.933 17.756 1.00 42.69 85 PHE A N 1
ATOM 691 C CA . PHE A 1 85 ? 6.823 13.009 18.868 1.00 42.69 85 PHE A CA 1
ATOM 692 C C . PHE A 1 85 ? 6.204 11.745 18.288 1.00 42.69 85 PHE A C 1
ATOM 694 O O . PHE A 1 85 ? 4.998 11.695 18.040 1.00 42.69 85 PHE A O 1
ATOM 701 N N . MET A 1 86 ? 7.046 10.739 18.043 1.00 43.69 86 MET A N 1
ATOM 702 C CA . MET A 1 86 ? 6.597 9.355 17.936 1.00 43.69 86 MET A CA 1
ATOM 703 C C . MET A 1 86 ? 5.839 9.102 19.238 1.00 43.69 86 MET A C 1
ATOM 705 O O . MET A 1 86 ? 6.437 9.215 20.305 1.00 43.69 86 MET A O 1
ATOM 709 N N . ALA A 1 87 ? 4.509 9.011 19.161 1.00 46.72 87 ALA A N 1
ATOM 710 C CA . ALA A 1 87 ? 3.653 9.122 20.332 1.00 46.72 87 ALA A CA 1
ATOM 711 C C . ALA A 1 87 ? 4.079 8.065 21.351 1.00 46.72 87 ALA A C 1
ATOM 713 O O . ALA A 1 87 ? 3.853 6.876 21.142 1.00 46.72 87 ALA A O 1
ATOM 714 N N . ASP A 1 88 ? 4.732 8.525 22.417 1.00 42.97 88 ASP A N 1
ATOM 715 C CA . ASP A 1 88 ? 5.057 7.719 23.578 1.00 42.97 88 ASP A CA 1
ATOM 716 C C . ASP A 1 88 ? 3.783 6.968 23.983 1.00 42.97 88 ASP A C 1
ATOM 718 O O . ASP A 1 88 ? 2.686 7.541 23.986 1.00 42.97 88 ASP A O 1
ATOM 722 N N . THR A 1 89 ? 3.927 5.685 24.298 1.00 46.03 89 THR A N 1
ATOM 723 C CA . THR A 1 89 ? 2.895 4.841 24.907 1.00 46.03 89 THR A CA 1
ATOM 724 C C . THR A 1 89 ? 2.115 5.556 26.021 1.00 46.03 89 THR A C 1
ATOM 726 O O . THR A 1 89 ? 0.917 5.322 26.166 1.00 46.03 89 THR A O 1
ATOM 729 N N . ALA A 1 90 ? 2.744 6.499 26.737 1.00 42.62 90 ALA A N 1
ATOM 730 C CA . ALA A 1 90 ? 2.112 7.350 27.750 1.00 42.62 90 ALA A CA 1
ATOM 731 C C . ALA A 1 90 ? 1.383 8.606 27.201 1.00 42.62 90 ALA A C 1
ATOM 733 O O . ALA A 1 90 ? 0.473 9.137 27.841 1.00 42.62 90 ALA A O 1
ATOM 734 N N . THR A 1 91 ? 1.761 9.102 26.016 1.00 44.31 91 THR A N 1
ATOM 735 C CA . THR A 1 91 ? 1.220 10.322 25.377 1.00 44.31 91 THR A CA 1
ATOM 736 C C . THR A 1 91 ? 0.011 10.052 24.479 1.00 44.31 91 THR A C 1
ATOM 738 O O . THR A 1 91 ? -0.751 10.982 24.182 1.00 44.31 91 THR A O 1
ATOM 741 N N . VAL A 1 92 ? -0.262 8.789 24.127 1.00 51.03 92 VAL A N 1
ATOM 742 C CA . VAL A 1 92 ? -1.637 8.361 23.829 1.00 51.03 92 VAL A CA 1
ATOM 743 C C . VAL A 1 92 ? -2.426 8.531 25.128 1.00 51.03 92 VAL A C 1
ATOM 745 O O . VAL A 1 92 ? -2.587 7.599 25.906 1.00 51.03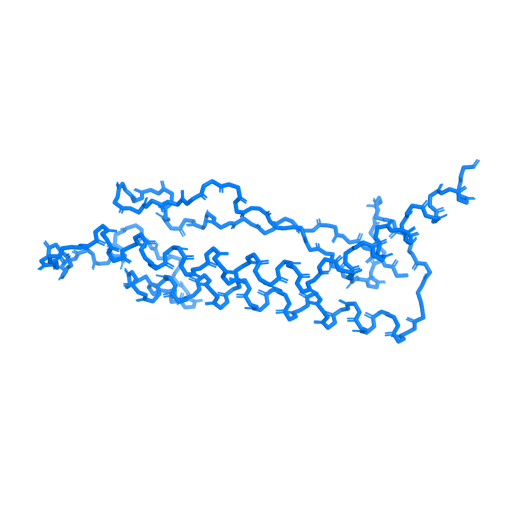 92 VAL A O 1
ATOM 748 N N . ARG A 1 93 ? -2.845 9.767 25.431 1.00 46.47 93 ARG A N 1
ATOM 749 C CA . ARG A 1 93 ? -3.597 10.117 26.637 1.00 46.47 93 ARG A CA 1
ATOM 750 C C . ARG A 1 93 ? -4.936 9.382 26.599 1.00 46.47 93 ARG A C 1
ATOM 752 O O . ARG A 1 93 ? -5.951 9.904 26.147 1.00 46.47 93 ARG A O 1
ATOM 759 N N . LEU A 1 94 ? -4.904 8.176 27.154 1.00 50.66 94 LEU A N 1
ATOM 760 C CA . LEU A 1 94 ? -5.993 7.256 27.480 1.00 50.66 94 LEU A CA 1
ATOM 761 C C . LEU A 1 94 ? -7.023 7.853 28.460 1.00 50.66 94 LEU A C 1
ATOM 763 O O . LEU A 1 94 ? -8.044 7.239 28.748 1.00 50.66 94 LEU A O 1
ATOM 767 N N . TRP A 1 95 ? -6.791 9.069 28.956 1.00 42.06 95 TRP A N 1
ATOM 768 C CA . TRP A 1 95 ? -7.472 9.648 30.114 1.00 42.06 95 TRP A CA 1
ATOM 769 C C . TRP A 1 95 ? -8.913 10.135 29.889 1.00 42.06 95 TRP A C 1
ATOM 771 O O . TRP A 1 95 ? -9.582 10.488 30.852 1.00 42.06 95 TRP A O 1
ATOM 781 N N . ARG A 1 96 ? -9.426 10.154 28.650 1.00 44.38 96 ARG A N 1
ATOM 782 C CA . ARG A 1 96 ? -10.815 10.582 28.360 1.00 44.38 96 ARG A CA 1
ATOM 783 C C . ARG A 1 96 ? -11.705 9.527 27.695 1.00 44.38 96 ARG A C 1
ATOM 785 O O . ARG A 1 96 ? -12.885 9.791 27.497 1.00 44.38 96 ARG A O 1
ATOM 792 N N . TYR A 1 97 ? -11.178 8.349 27.354 1.00 48.09 97 TYR A N 1
ATOM 793 C CA . TYR A 1 97 ? -11.855 7.415 26.435 1.00 48.09 97 TYR A CA 1
ATOM 794 C C . TYR A 1 97 ? -12.270 6.074 27.050 1.00 48.09 97 TYR A C 1
ATOM 796 O O . TYR A 1 97 ? -12.911 5.265 26.381 1.00 48.09 97 TYR A O 1
ATOM 804 N N . SER A 1 98 ? -12.007 5.857 28.340 1.00 47.00 98 SER A N 1
ATOM 805 C CA . SER A 1 98 ? -12.582 4.749 29.117 1.00 47.00 98 SER A CA 1
ATOM 806 C C . SER A 1 98 ? -14.115 4.813 29.254 1.00 47.00 98 SER A C 1
ATOM 808 O O . SER A 1 98 ? -14.707 3.862 29.750 1.00 47.00 98 SER A O 1
ATOM 810 N N . TRP A 1 99 ? -14.761 5.879 28.762 1.00 48.28 99 TRP A N 1
ATOM 811 C CA . TRP A 1 99 ? -16.188 6.167 28.951 1.00 48.28 99 TRP A CA 1
ATOM 812 C C . TRP A 1 99 ? -17.063 6.058 27.691 1.00 48.28 99 TRP A C 1
ATOM 814 O O . TRP A 1 99 ? -18.250 6.361 27.762 1.00 48.28 99 TRP A O 1
ATOM 824 N N . PHE A 1 100 ? -16.537 5.624 26.538 1.00 55.97 100 PHE A N 1
ATOM 825 C CA . PHE A 1 100 ? -17.384 5.433 25.351 1.00 55.97 100 PHE A CA 1
ATOM 826 C C . PHE A 1 100 ? -17.985 4.018 25.314 1.00 55.97 100 PHE A C 1
ATOM 828 O O . PHE A 1 100 ? -17.234 3.052 25.115 1.00 55.97 100 PHE A O 1
ATOM 835 N N . PRO A 1 101 ? -19.317 3.859 25.454 1.00 60.38 101 PRO A N 1
ATOM 836 C CA . PRO A 1 101 ? -19.958 2.572 25.211 1.00 60.38 101 PRO A CA 1
ATOM 837 C C . PRO A 1 101 ? -19.663 2.103 23.775 1.00 60.38 101 PRO A C 1
ATOM 839 O O . PRO A 1 101 ? -19.530 2.909 22.854 1.00 60.38 101 PRO A O 1
ATOM 842 N N . ASN A 1 102 ? -19.540 0.786 23.576 1.00 69.81 102 ASN A N 1
ATOM 843 C CA . ASN A 1 102 ? -19.304 0.147 22.270 1.00 69.81 102 ASN A CA 1
ATOM 844 C C . ASN A 1 102 ? -17.948 0.441 21.589 1.00 69.81 102 ASN A C 1
ATOM 846 O O . ASN A 1 102 ? -17.825 0.292 20.370 1.00 69.81 102 ASN A O 1
ATOM 850 N N . ARG A 1 103 ? -16.897 0.793 22.349 1.00 70.62 103 ARG A N 1
ATOM 851 C CA . ARG A 1 103 ? -15.547 1.081 21.808 1.00 70.62 103 ARG A CA 1
ATOM 852 C C . ARG A 1 103 ? -14.991 -0.006 20.878 1.00 70.62 103 ARG A C 1
ATOM 854 O O . ARG A 1 103 ? -14.478 0.315 19.813 1.00 70.62 103 ARG A O 1
ATOM 861 N N . ARG A 1 104 ? -15.150 -1.285 21.247 1.00 71.88 104 ARG A N 1
ATOM 862 C CA . ARG A 1 104 ? -14.682 -2.428 20.444 1.00 71.88 104 ARG A CA 1
ATOM 863 C C . ARG A 1 104 ? -15.426 -2.502 19.114 1.00 71.88 104 ARG A C 1
ATOM 865 O O . ARG A 1 104 ? -14.798 -2.571 18.071 1.00 71.88 104 ARG A O 1
ATOM 872 N N . ALA A 1 105 ? -16.752 -2.369 19.135 1.00 76.56 105 ALA A N 1
ATOM 873 C CA . ALA A 1 105 ? -17.566 -2.376 17.920 1.00 76.56 105 ALA A CA 1
ATOM 874 C C . ALA A 1 105 ? -17.275 -1.177 16.997 1.00 76.56 105 ALA A C 1
ATOM 876 O O . ALA A 1 105 ? -17.360 -1.290 15.776 1.00 76.56 105 ALA A O 1
ATOM 877 N N . ARG A 1 106 ? -16.927 -0.007 17.551 1.00 76.88 106 ARG A N 1
ATOM 878 C CA . ARG A 1 106 ? -16.461 1.136 16.750 1.00 76.88 106 ARG A CA 1
ATOM 879 C C . ARG A 1 106 ? -15.084 0.872 16.143 1.00 76.88 106 ARG A C 1
ATOM 881 O O . ARG A 1 106 ? -14.912 1.128 14.957 1.00 76.88 106 ARG A O 1
ATOM 888 N N . SER A 1 107 ? -14.155 0.331 16.931 1.00 76.00 107 SER A N 1
ATOM 889 C CA . SER A 1 107 ? -12.827 -0.056 16.455 1.00 76.00 107 SER A CA 1
ATOM 890 C C . SER A 1 107 ? -12.930 -1.057 15.309 1.00 76.00 107 SER A C 1
ATOM 892 O O . SER A 1 107 ? -12.441 -0.778 14.219 1.00 76.00 107 SER A O 1
ATOM 894 N N . ARG A 1 108 ? -13.692 -2.138 15.501 1.00 79.88 108 ARG A N 1
ATOM 895 C CA . ARG A 1 108 ? -13.925 -3.165 14.483 1.00 79.88 108 ARG A CA 1
ATOM 896 C C . ARG A 1 108 ? -14.456 -2.577 13.177 1.00 79.88 108 ARG A C 1
ATOM 898 O O . ARG A 1 108 ? -13.874 -2.812 12.130 1.00 79.88 108 ARG A O 1
ATOM 905 N N . ARG A 1 109 ? -15.489 -1.728 13.237 1.00 83.94 109 ARG A N 1
ATOM 906 C CA . ARG A 1 109 ? -16.042 -1.060 12.042 1.00 83.94 109 ARG A CA 1
ATOM 907 C C . ARG A 1 109 ? -15.042 -0.130 11.353 1.00 83.94 109 ARG A C 1
ATOM 909 O O . ARG A 1 109 ? -15.038 -0.032 10.130 1.00 83.94 109 ARG A O 1
ATOM 916 N N . SER A 1 110 ? -14.218 0.578 12.125 1.00 83.75 110 SER A N 1
ATOM 917 C CA . SER A 1 110 ? -13.141 1.423 11.591 1.00 83.75 110 SER A CA 1
ATOM 918 C C . SER A 1 110 ? -12.149 0.594 10.778 1.00 83.75 110 SER A C 1
ATOM 920 O O . SER A 1 110 ? -11.834 0.928 9.635 1.00 83.75 110 SER A O 1
ATOM 922 N N . TRP A 1 111 ? -11.733 -0.534 11.349 1.00 83.00 111 TRP A N 1
ATOM 923 C CA . TRP A 1 111 ? -10.834 -1.489 10.723 1.00 83.00 111 TRP A CA 1
ATOM 924 C C . TRP A 1 111 ? -11.444 -2.158 9.498 1.00 83.00 111 TRP A C 1
ATOM 926 O O . TRP A 1 111 ? -10.807 -2.160 8.454 1.00 83.00 111 TRP A O 1
ATOM 936 N N . GLU A 1 112 ? -12.690 -2.627 9.570 1.00 86.44 112 GLU A N 1
ATOM 937 C CA . GLU A 1 112 ? -13.421 -3.187 8.424 1.00 86.44 112 GLU A CA 1
ATOM 938 C C . GLU A 1 112 ? -13.431 -2.206 7.236 1.00 86.44 112 GLU A C 1
ATOM 940 O O . GLU A 1 112 ? -13.119 -2.590 6.108 1.00 86.44 112 GLU A O 1
ATOM 945 N N . ARG A 1 113 ? -13.699 -0.913 7.484 1.00 87.69 113 ARG A N 1
ATOM 946 C CA . ARG A 1 113 ? -13.637 0.127 6.440 1.00 87.69 113 ARG A CA 1
ATOM 947 C C . ARG A 1 113 ? -12.228 0.333 5.890 1.00 87.69 113 ARG A C 1
ATOM 949 O O . ARG A 1 113 ? -12.069 0.517 4.686 1.00 87.69 113 ARG A O 1
ATOM 956 N N . CYS A 1 114 ? -11.222 0.332 6.758 1.00 87.00 114 CYS A N 1
ATOM 957 C CA . CYS A 1 114 ? -9.822 0.467 6.366 1.00 87.00 114 CYS A CA 1
ATOM 958 C C . CYS A 1 114 ? -9.389 -0.681 5.453 1.00 87.00 114 CYS A C 1
ATOM 960 O O . CYS A 1 114 ? -8.909 -0.436 4.350 1.00 87.00 114 CYS A O 1
ATOM 962 N N . VAL A 1 115 ? -9.652 -1.923 5.868 1.00 87.25 115 VAL A N 1
ATOM 963 C CA . VAL A 1 115 ? -9.347 -3.123 5.083 1.00 87.25 115 V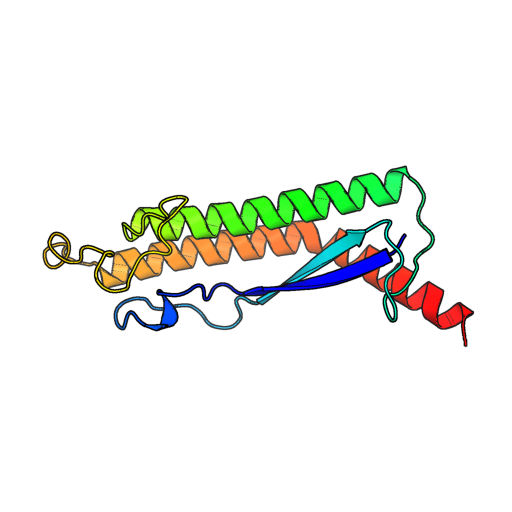AL A CA 1
ATOM 964 C C . VAL A 1 115 ? -10.046 -3.072 3.731 1.00 87.25 115 VAL A C 1
ATOM 966 O O . VAL A 1 115 ? -9.396 -3.281 2.711 1.00 87.25 115 VAL A O 1
ATOM 969 N N . ALA A 1 116 ? -11.339 -2.738 3.699 1.00 89.75 116 ALA A N 1
ATOM 970 C CA . ALA A 1 116 ? -12.081 -2.623 2.447 1.00 89.75 116 ALA A CA 1
ATOM 971 C C . ALA A 1 116 ? -11.450 -1.592 1.494 1.00 89.75 116 ALA A C 1
ATOM 973 O O . ALA A 1 116 ? -11.275 -1.878 0.310 1.00 89.75 116 ALA A O 1
ATOM 974 N N . ARG A 1 117 ? -11.044 -0.421 2.006 1.00 90.69 117 ARG A N 1
ATOM 975 C CA . ARG A 1 117 ? -10.356 0.606 1.205 1.00 90.69 117 ARG A CA 1
ATOM 976 C C . ARG A 1 117 ? -9.000 0.138 0.696 1.00 90.69 117 ARG A C 1
ATOM 978 O O . ARG A 1 117 ? -8.704 0.342 -0.476 1.00 90.69 117 ARG A O 1
ATOM 985 N N . MET A 1 118 ? -8.202 -0.514 1.537 1.00 89.06 118 MET A N 1
ATOM 986 C CA . MET A 1 118 ? -6.883 -1.012 1.141 1.00 89.06 118 MET A CA 1
ATOM 987 C C . MET A 1 118 ? -6.977 -2.124 0.101 1.00 89.06 118 MET A C 1
ATOM 989 O O . MET A 1 118 ? -6.247 -2.091 -0.882 1.00 89.06 118 MET A O 1
ATOM 993 N N . ARG A 1 119 ? -7.927 -3.053 0.248 1.00 89.38 119 ARG A N 1
ATOM 994 C CA . ARG A 1 119 ? -8.196 -4.091 -0.757 1.00 89.38 119 ARG A CA 1
ATOM 995 C C . ARG A 1 119 ? -8.696 -3.499 -2.073 1.00 89.38 119 ARG A C 1
ATOM 997 O O . ARG A 1 119 ? -8.250 -3.916 -3.132 1.00 89.38 119 ARG A O 1
ATOM 1004 N N . ALA A 1 120 ? -9.556 -2.482 -2.027 1.00 92.44 120 ALA A N 1
ATOM 1005 C CA . ALA A 1 120 ? -9.979 -1.769 -3.232 1.00 92.44 120 ALA A CA 1
ATOM 1006 C C . ALA A 1 120 ? -8.829 -0.981 -3.889 1.00 92.44 120 ALA A C 1
ATOM 1008 O O . ALA A 1 120 ? -8.791 -0.822 -5.108 1.00 92.44 120 ALA A O 1
ATOM 1009 N N . ALA A 1 121 ? -7.889 -0.458 -3.101 1.00 91.75 121 ALA A N 1
ATOM 1010 C CA . ALA A 1 121 ? -6.674 0.168 -3.614 1.00 91.75 121 ALA A CA 1
ATOM 1011 C C . ALA A 1 121 ? -5.744 -0.868 -4.265 1.00 91.75 121 ALA A C 1
ATOM 1013 O O . ALA A 1 121 ? -5.240 -0.623 -5.357 1.00 91.75 121 ALA A O 1
ATOM 1014 N N . GLU A 1 122 ? -5.581 -2.034 -3.635 1.00 91.56 122 GLU A N 1
ATOM 1015 C CA . GLU A 1 122 ? -4.806 -3.156 -4.167 1.00 91.56 122 GLU A CA 1
ATOM 1016 C C . GLU A 1 122 ? -5.390 -3.644 -5.494 1.00 91.56 122 GLU A C 1
ATOM 1018 O O . GLU A 1 122 ? -4.648 -3.797 -6.457 1.00 91.56 122 GLU A O 1
ATOM 1023 N N . GLU A 1 123 ? -6.712 -3.812 -5.582 1.00 93.50 123 GLU A N 1
ATOM 1024 C CA . GLU A 1 123 ? -7.377 -4.229 -6.821 1.00 93.50 123 GLU A CA 1
ATOM 1025 C C . GLU A 1 123 ? -7.125 -3.244 -7.968 1.00 93.50 123 GLU A C 1
ATOM 1027 O O . GLU A 1 123 ? -6.857 -3.652 -9.094 1.00 93.50 123 GLU A O 1
ATOM 1032 N N . ARG A 1 124 ? -7.151 -1.937 -7.676 1.00 94.12 124 ARG A N 1
ATOM 1033 C CA . ARG A 1 124 ? -6.851 -0.890 -8.665 1.00 94.12 124 ARG A CA 1
ATOM 1034 C C . ARG A 1 124 ? -5.384 -0.888 -9.095 1.00 94.12 124 ARG A C 1
ATOM 1036 O O . ARG A 1 124 ? -5.099 -0.578 -10.246 1.00 94.12 124 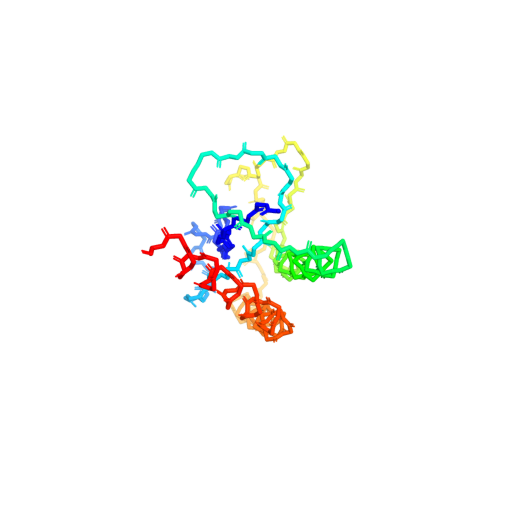ARG A O 1
ATOM 1043 N N . TYR A 1 125 ? -4.464 -1.211 -8.186 1.00 93.19 125 TYR A N 1
ATOM 1044 C CA . TYR A 1 125 ? -3.025 -1.245 -8.461 1.00 93.19 125 TYR A CA 1
ATOM 1045 C C . TYR A 1 125 ? -2.561 -2.563 -9.102 1.00 93.19 125 TYR A C 1
ATOM 1047 O O . TYR A 1 125 ? -1.544 -2.583 -9.799 1.00 93.19 125 TYR A O 1
ATOM 1055 N N . ARG A 1 126 ? -3.306 -3.660 -8.912 1.00 93.12 126 ARG A N 1
ATOM 1056 C CA . ARG A 1 126 ? -2.953 -5.008 -9.380 1.00 93.12 126 ARG A CA 1
ATOM 1057 C C . ARG A 1 126 ? -2.534 -5.064 -10.857 1.00 93.12 126 ARG A C 1
ATOM 1059 O O . ARG A 1 126 ? -1.470 -5.626 -11.097 1.00 93.12 126 ARG A O 1
ATOM 1066 N N . PRO A 1 127 ? -3.246 -4.450 -11.826 1.00 93.75 127 PRO A N 1
ATOM 1067 C CA . PRO A 1 127 ? -2.838 -4.515 -13.231 1.00 93.75 127 PRO A CA 1
ATOM 1068 C C . PRO A 1 127 ? -1.452 -3.908 -13.473 1.00 93.75 127 PRO A C 1
ATOM 1070 O O . PRO A 1 127 ? -0.658 -4.441 -14.240 1.00 93.75 127 PRO A O 1
ATOM 1073 N N . THR A 1 128 ? -1.130 -2.810 -12.781 1.00 91.94 128 THR A N 1
ATOM 1074 C CA . THR A 1 128 ? 0.204 -2.200 -12.840 1.00 91.94 128 THR A CA 1
ATOM 1075 C C . THR A 1 128 ? 1.260 -3.107 -12.219 1.00 91.94 128 THR A C 1
ATOM 1077 O O . THR A 1 128 ? 2.349 -3.240 -12.770 1.00 91.94 128 THR A O 1
ATOM 1080 N N . ARG A 1 129 ? 0.950 -3.754 -11.090 1.00 90.19 129 ARG A N 1
ATOM 1081 C CA . ARG A 1 129 ? 1.862 -4.703 -10.440 1.00 90.19 129 ARG A CA 1
ATOM 1082 C C . ARG A 1 129 ? 2.184 -5.890 -11.353 1.00 90.19 129 ARG A C 1
ATOM 1084 O O . ARG A 1 129 ? 3.355 -6.190 -11.552 1.00 90.19 129 ARG A O 1
ATOM 1091 N N . GLU A 1 130 ? 1.163 -6.511 -11.935 1.00 92.00 130 GLU A N 1
ATOM 1092 C CA . GLU A 1 130 ? 1.303 -7.655 -12.845 1.00 92.00 130 GLU A CA 1
ATOM 1093 C C . GLU A 1 130 ? 2.082 -7.286 -14.114 1.00 92.00 130 GLU A C 1
ATOM 1095 O O . GLU A 1 130 ? 2.929 -8.050 -14.573 1.00 92.00 130 GLU A O 1
ATOM 1100 N N . GLU A 1 131 ? 1.856 -6.087 -14.657 1.00 91.25 131 GLU A N 1
ATOM 1101 C CA . GLU A 1 131 ? 2.620 -5.577 -15.796 1.00 91.25 131 GLU A CA 1
ATOM 1102 C C . GLU A 1 131 ? 4.112 -5.440 -15.463 1.00 91.25 131 GLU A C 1
ATOM 1104 O O . GLU A 1 131 ? 4.969 -5.899 -16.223 1.00 91.25 131 GLU A O 1
ATOM 1109 N N . ILE A 1 132 ? 4.431 -4.849 -14.309 1.00 87.69 132 ILE A N 1
ATOM 1110 C CA . ILE A 1 132 ? 5.808 -4.704 -13.832 1.00 87.69 132 ILE A CA 1
ATOM 1111 C C . ILE A 1 132 ? 6.452 -6.082 -13.613 1.00 87.69 132 ILE A C 1
ATOM 1113 O O . ILE A 1 132 ? 7.581 -6.310 -14.048 1.00 87.69 132 ILE A O 1
ATOM 1117 N N . GLU A 1 133 ? 5.743 -7.018 -12.980 1.00 88.62 133 GLU A N 1
ATOM 1118 C CA . GLU A 1 133 ? 6.215 -8.387 -12.737 1.00 88.62 133 GLU A CA 1
ATOM 1119 C C . GLU A 1 133 ? 6.510 -9.133 -14.044 1.00 88.62 133 GLU A C 1
ATOM 1121 O O . GLU A 1 133 ? 7.570 -9.753 -14.174 1.00 88.62 133 GLU A O 1
ATOM 1126 N N . ALA A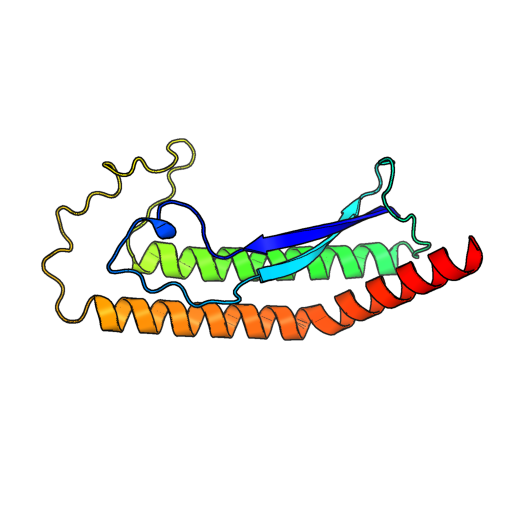 1 134 ? 5.629 -9.017 -15.041 1.00 88.94 134 ALA A N 1
ATOM 1127 C CA . ALA A 1 134 ? 5.834 -9.599 -16.363 1.00 88.94 134 ALA A CA 1
ATOM 1128 C C . ALA A 1 134 ? 7.078 -9.019 -17.055 1.00 88.94 134 ALA A C 1
ATOM 1130 O O . ALA A 1 134 ? 7.857 -9.761 -17.657 1.00 88.94 134 ALA A O 1
ATOM 1131 N N . ARG A 1 135 ? 7.314 -7.705 -16.930 1.00 86.75 135 ARG A N 1
ATOM 1132 C CA . ARG A 1 135 ? 8.513 -7.050 -17.478 1.00 86.75 135 ARG A CA 1
ATOM 1133 C C . ARG A 1 135 ? 9.787 -7.508 -16.780 1.00 86.75 135 ARG A C 1
ATOM 1135 O O . ARG A 1 135 ? 10.754 -7.847 -17.454 1.00 86.75 135 ARG A O 1
ATOM 1142 N N . VAL A 1 136 ? 9.774 -7.596 -15.450 1.00 84.75 136 VAL A N 1
ATOM 1143 C CA . VAL A 1 136 ? 10.904 -8.126 -14.671 1.00 84.75 136 VAL A CA 1
ATOM 1144 C C . VAL A 1 136 ? 11.215 -9.571 -15.072 1.00 84.75 136 VAL A C 1
ATOM 1146 O O . VAL A 1 136 ? 12.385 -9.924 -15.226 1.00 84.75 136 VAL A O 1
ATOM 1149 N N . ALA A 1 137 ? 10.193 -10.411 -15.253 1.00 86.12 137 ALA A N 1
ATOM 1150 C CA . ALA A 1 137 ? 10.369 -11.793 -15.692 1.00 86.12 137 ALA A CA 1
ATOM 1151 C C . ALA A 1 137 ? 10.964 -11.875 -17.108 1.00 86.12 137 ALA A C 1
ATOM 1153 O O . ALA A 1 137 ? 11.890 -12.652 -17.336 1.00 86.12 137 ALA A O 1
ATOM 1154 N N . ALA A 1 138 ? 10.486 -11.038 -18.034 1.00 84.94 138 ALA A N 1
ATOM 1155 C CA . ALA A 1 138 ? 11.004 -10.970 -19.397 1.00 84.94 138 ALA A CA 1
ATOM 1156 C C . ALA A 1 138 ? 12.475 -10.530 -19.446 1.00 84.94 138 ALA A C 1
ATOM 1158 O O . ALA A 1 138 ? 13.250 -11.120 -20.196 1.00 84.94 138 ALA A O 1
ATOM 1159 N N . THR A 1 139 ? 12.887 -9.550 -18.632 1.00 82.81 139 THR A N 1
ATOM 1160 C CA . THR A 1 139 ? 14.300 -9.144 -18.566 1.00 82.81 139 THR A CA 1
ATOM 1161 C C . THR A 1 139 ? 15.182 -10.272 -18.036 1.00 82.81 139 THR A C 1
ATOM 1163 O O . THR A 1 139 ? 16.174 -10.618 -18.669 1.00 82.81 139 THR A O 1
ATOM 1166 N N . LYS A 1 140 ? 14.783 -10.930 -16.938 1.00 81.38 140 LYS A N 1
ATOM 1167 C CA . LYS A 1 140 ? 15.535 -12.067 -16.373 1.00 81.38 140 LYS A CA 1
ATOM 1168 C C . LYS A 1 140 ? 15.668 -13.248 -17.337 1.00 81.38 140 LYS A C 1
ATOM 1170 O O . LYS A 1 140 ? 16.651 -13.979 -17.275 1.00 81.38 140 LYS A O 1
ATOM 1175 N N . ALA A 1 141 ? 14.677 -13.463 -18.201 1.00 78.56 141 ALA A N 1
ATOM 1176 C CA . ALA A 1 141 ? 14.721 -14.511 -19.216 1.00 78.56 141 ALA A CA 1
ATOM 1177 C C . ALA A 1 141 ? 15.687 -14.196 -20.372 1.00 78.56 141 ALA A C 1
ATOM 1179 O O . ALA A 1 141 ? 16.079 -15.114 -21.076 1.00 78.56 141 ALA A O 1
ATOM 1180 N N . ARG A 1 142 ? 16.057 -12.924 -20.582 1.00 74.25 142 ARG A N 1
ATOM 1181 C CA . ARG A 1 142 ? 17.053 -12.508 -21.587 1.00 74.25 142 ARG A CA 1
ATOM 1182 C C . ARG A 1 142 ? 18.493 -12.567 -21.068 1.00 74.25 142 ARG A C 1
ATOM 1184 O O . ARG A 1 142 ? 19.414 -12.615 -21.873 1.00 74.25 142 ARG A O 1
ATOM 1191 N N . GLU A 1 143 ? 18.681 -12.494 -19.751 1.00 67.06 143 GLU A N 1
ATOM 1192 C CA . GLU A 1 143 ? 19.998 -12.524 -19.094 1.00 67.06 143 GLU A CA 1
ATOM 1193 C C . GLU A 1 143 ? 20.546 -13.948 -18.874 1.00 67.06 143 GLU A C 1
ATOM 1195 O O . GLU A 1 143 ? 21.743 -14.096 -18.628 1.00 67.06 143 GLU A O 1
ATOM 1200 N N . ASN A 1 144 ? 19.688 -14.974 -18.954 1.00 57.31 144 ASN A N 1
ATOM 1201 C CA . ASN A 1 144 ? 20.053 -16.399 -18.901 1.00 57.31 144 ASN A CA 1
ATOM 1202 C C . ASN A 1 144 ? 20.133 -17.002 -20.304 1.00 57.31 144 ASN A C 1
ATOM 1204 O O . ASN A 1 144 ? 20.980 -17.903 -20.493 1.00 57.31 144 ASN A O 1
#

Foldseek 3Di:
DWKDKDWDALDDPPQVVDPLADADPDRIAIAIDDDPDDDPPTFDFDDDPVLSVVSNVLRVVLVVQLVVLSVQLCVLLVNDDDVPDPQPPVNSPPPPPVPDPPSSVSSVVSNVSSVVSNVVSRVSSVVSVVVVVVRSVVSVVVVD

Solvent-accessible surface area (backbone atoms only — not comparable to full-atom values): 8670 Å² total; per-residue (Å²): 80,30,51,40,84,43,76,47,63,81,67,60,84,69,52,86,75,38,95,73,57,78,77,74,83,86,51,66,43,83,41,64,46,79,37,87,68,92,55,93,94,46,59,67,36,95,66,54,75,68,53,50,51,52,51,46,48,49,39,49,55,40,52,50,49,46,51,50,38,51,47,50,45,30,55,76,70,68,53,68,82,48,101,86,40,83,63,46,85,76,66,57,68,66,86,79,62,89,74,55,83,63,54,54,63,51,48,48,52,43,45,55,52,30,52,53,50,43,52,54,42,47,63,70,40,42,66,59,52,53,52,51,50,54,47,49,51,54,47,57,63,71,77,107

Organism: NCBI:txid159449